Protein AF-N1U8D6-F1 (afdb_monomer_lite)

Structure (mmCIF, N/CA/C/O backbone):
data_AF-N1U8D6-F1
#
_entry.id   AF-N1U8D6-F1
#
loop_
_atom_site.group_PDB
_atom_site.id
_atom_site.type_symbol
_atom_site.label_atom_id
_atom_site.label_alt_id
_atom_site.label_comp_id
_atom_site.label_asym_id
_atom_site.label_entity_id
_atom_site.label_seq_id
_atom_site.pdbx_PDB_ins_code
_atom_site.Cartn_x
_atom_site.Cartn_y
_atom_site.Cartn_z
_atom_site.occupancy
_atom_site.B_iso_or_equiv
_atom_site.auth_seq_id
_atom_site.auth_comp_id
_atom_site.auth_asym_id
_atom_site.auth_atom_id
_atom_site.pdbx_PDB_model_num
ATOM 1 N N . PRO A 1 1 ? -0.294 2.506 -38.651 1.00 42.34 1 PRO A N 1
ATOM 2 C CA . PRO A 1 1 ? 0.314 1.872 -37.442 1.00 42.34 1 PRO A CA 1
ATOM 3 C C . PRO A 1 1 ? -0.212 2.408 -36.075 1.00 42.34 1 PRO A C 1
ATOM 5 O O . PRO A 1 1 ? 0.537 2.452 -35.108 1.00 42.34 1 PRO A O 1
ATOM 8 N N . LYS A 1 2 ? -1.509 2.757 -35.947 1.00 42.97 2 LYS A N 1
ATOM 9 C CA . LYS A 1 2 ? -2.108 3.306 -34.701 1.00 42.97 2 LYS A CA 1
ATOM 10 C C . LYS A 1 2 ? -2.824 2.271 -33.802 1.00 42.97 2 LYS A C 1
ATOM 12 O O . LYS A 1 2 ? -3.055 2.562 -32.638 1.00 42.97 2 LYS A O 1
ATOM 17 N N . LYS A 1 3 ? -3.159 1.071 -34.304 1.00 43.59 3 LYS A N 1
ATOM 18 C CA . LYS A 1 3 ? -4.016 0.089 -33.594 1.00 43.59 3 LYS A CA 1
ATOM 19 C C . LYS A 1 3 ? -3.346 -0.643 -32.419 1.00 43.59 3 LYS A C 1
ATOM 21 O O . LYS A 1 3 ? -4.034 -1.012 -31.477 1.00 43.59 3 LYS A O 1
ATOM 26 N N . THR A 1 4 ? -2.028 -0.835 -32.437 1.00 53.31 4 THR A N 1
ATOM 27 C CA . THR A 1 4 ? -1.301 -1.608 -31.410 1.00 53.31 4 THR A CA 1
ATOM 28 C C . THR A 1 4 ? -1.119 -0.871 -30.081 1.00 53.31 4 THR A C 1
ATOM 30 O O . THR A 1 4 ? -0.950 -1.522 -29.055 1.00 53.31 4 THR A O 1
ATOM 33 N N . LYS A 1 5 ? -1.195 0.469 -30.066 1.00 54.91 5 LYS A N 1
ATOM 34 C CA . LYS A 1 5 ? -1.022 1.268 -28.838 1.00 54.91 5 LYS A CA 1
ATOM 35 C C . LYS A 1 5 ? -2.193 1.121 -27.856 1.00 54.91 5 LYS A C 1
ATOM 37 O O . LYS A 1 5 ? -1.973 1.120 -26.652 1.00 54.91 5 LYS A O 1
ATOM 42 N N . ASN A 1 6 ? -3.411 0.928 -28.362 1.00 62.19 6 ASN A N 1
ATOM 43 C CA . ASN A 1 6 ? -4.615 0.882 -27.525 1.00 62.19 6 ASN A CA 1
ATOM 44 C C . ASN A 1 6 ? -4.748 -0.439 -26.755 1.00 62.19 6 ASN A C 1
ATOM 46 O O . ASN A 1 6 ? -5.302 -0.460 -25.663 1.00 62.19 6 ASN A O 1
ATOM 50 N N . VAL A 1 7 ? -4.224 -1.535 -27.309 1.00 68.88 7 VAL A N 1
ATOM 51 C CA . VAL A 1 7 ? -4.322 -2.862 -26.688 1.00 68.88 7 VAL A CA 1
ATOM 52 C C . VAL A 1 7 ? -3.440 -2.945 -25.440 1.00 68.88 7 VAL A C 1
ATOM 54 O O . VAL A 1 7 ? -3.915 -3.382 -24.401 1.00 68.88 7 VAL A O 1
ATOM 57 N N . GLY A 1 8 ? -2.192 -2.463 -25.504 1.00 68.81 8 GLY A N 1
ATOM 58 C CA . GLY A 1 8 ? -1.290 -2.450 -24.343 1.00 68.81 8 GLY A CA 1
ATOM 59 C C . GLY A 1 8 ? -1.825 -1.609 -23.181 1.00 68.81 8 GLY A C 1
ATOM 60 O O . GLY A 1 8 ? -1.806 -2.057 -22.040 1.00 68.81 8 GLY A O 1
ATOM 61 N N . LEU A 1 9 ? -2.403 -0.446 -23.492 1.00 71.19 9 LEU A N 1
ATOM 62 C CA . LEU A 1 9 ? -3.039 0.416 -22.498 1.00 71.19 9 LEU A CA 1
ATOM 63 C C . LEU A 1 9 ? -4.235 -0.268 -21.819 1.00 71.19 9 LEU A C 1
ATOM 65 O O . LEU A 1 9 ? -4.418 -0.139 -20.614 1.00 71.19 9 LEU A O 1
ATOM 69 N N . LEU A 1 10 ? -5.030 -1.021 -22.583 1.00 76.81 10 LEU A N 1
ATOM 70 C CA . LEU A 1 10 ? -6.182 -1.748 -22.056 1.00 76.81 10 LEU A CA 1
ATOM 71 C C . LEU A 1 10 ? -5.752 -2.896 -21.130 1.00 76.81 10 LEU A C 1
ATOM 73 O O . LEU A 1 10 ? -6.346 -3.074 -20.072 1.00 76.81 10 LEU A O 1
ATOM 77 N N . PHE A 1 11 ? -4.685 -3.624 -21.477 1.00 78.38 11 PHE A N 1
ATOM 78 C CA . PHE A 1 11 ? -4.108 -4.650 -20.600 1.00 78.38 11 PHE A CA 1
ATOM 79 C C . PHE A 1 11 ? -3.549 -4.071 -19.301 1.00 78.38 11 PHE A C 1
ATOM 81 O O . PHE A 1 11 ? -3.801 -4.634 -18.240 1.00 78.38 11 PHE A O 1
ATOM 88 N N . GLN A 1 12 ? -2.856 -2.936 -19.373 1.00 77.88 12 GLN A N 1
ATOM 89 C CA . GLN A 1 12 ? -2.376 -2.232 -18.187 1.00 77.88 12 GLN A CA 1
ATOM 90 C C . GLN A 1 12 ? -3.539 -1.759 -17.311 1.00 77.88 12 GLN A C 1
ATOM 92 O O . GLN A 1 12 ? -3.511 -1.905 -16.097 1.00 77.88 12 GLN A O 1
ATOM 97 N N . TRP A 1 13 ? -4.593 -1.213 -17.913 1.00 80.94 13 TRP A N 1
ATOM 98 C CA . TRP A 1 13 ? -5.752 -0.759 -17.152 1.00 80.94 13 TRP A CA 1
ATOM 99 C C . TRP A 1 13 ? -6.438 -1.922 -16.422 1.00 80.94 13 TRP A C 1
ATOM 101 O O . TRP A 1 13 ? -6.765 -1.810 -15.241 1.00 80.94 13 TRP A O 1
ATOM 111 N N . LEU A 1 14 ? -6.575 -3.071 -17.090 1.00 81.12 14 LEU A N 1
ATOM 112 C CA . LEU A 1 14 ? -7.104 -4.290 -16.477 1.00 81.12 14 LEU A CA 1
ATOM 113 C C . LEU A 1 14 ? -6.193 -4.838 -15.369 1.00 81.12 14 LEU A C 1
ATOM 115 O O . LEU A 1 14 ? -6.706 -5.253 -14.330 1.00 81.12 14 LEU A O 1
ATOM 119 N N . SER A 1 15 ? -4.867 -4.824 -15.547 1.00 83.00 15 SER A N 1
ATOM 120 C CA . SER A 1 15 ? -3.937 -5.274 -14.502 1.00 83.00 15 SER A CA 1
ATOM 121 C C . SER A 1 15 ? -3.964 -4.353 -13.288 1.00 83.00 15 SER A C 1
ATOM 123 O O . SER A 1 15 ? -3.984 -4.832 -12.156 1.00 83.00 15 SER A O 1
ATOM 125 N N . THR A 1 16 ? -4.049 -3.042 -13.512 1.00 80.56 16 THR A N 1
ATOM 126 C CA . THR A 1 16 ? -4.171 -2.065 -12.434 1.00 80.56 16 THR A CA 1
ATOM 127 C C . THR A 1 16 ? -5.474 -2.300 -11.670 1.00 80.56 16 THR A C 1
ATOM 129 O O . THR A 1 16 ? -5.439 -2.426 -10.451 1.00 80.56 16 THR A O 1
ATOM 132 N N . ILE A 1 17 ? -6.616 -2.486 -12.342 1.00 82.44 17 ILE A N 1
ATOM 133 C CA . ILE A 1 17 ? -7.881 -2.828 -11.660 1.00 82.44 17 ILE A CA 1
ATOM 134 C C . ILE A 1 17 ? -7.760 -4.118 -10.849 1.00 82.44 17 ILE A C 1
ATOM 136 O O . ILE A 1 17 ? -8.215 -4.164 -9.708 1.00 82.44 17 ILE A O 1
ATOM 140 N N . TYR A 1 18 ? -7.137 -5.155 -11.409 1.00 85.38 18 TYR A N 1
ATOM 141 C CA . TYR A 1 18 ? -6.911 -6.415 -10.702 1.00 85.38 18 TYR A CA 1
ATOM 142 C C . TYR A 1 18 ? -6.119 -6.209 -9.403 1.00 85.38 18 TYR A C 1
ATOM 144 O O . TYR A 1 18 ? -6.514 -6.715 -8.348 1.00 85.38 18 TYR A O 1
ATOM 152 N N . LEU A 1 19 ? -5.056 -5.404 -9.459 1.00 82.69 19 LEU A N 1
ATOM 153 C CA . LEU A 1 19 ? -4.275 -5.027 -8.286 1.00 82.69 19 LEU A CA 1
ATOM 154 C C . LEU A 1 19 ? -5.121 -4.252 -7.264 1.00 82.69 19 LEU A C 1
ATOM 156 O O . LEU A 1 19 ? -5.111 -4.598 -6.083 1.00 82.69 19 LEU A O 1
ATOM 160 N N . TRP A 1 20 ? -5.893 -3.255 -7.708 1.00 82.06 20 TRP A N 1
ATOM 161 C CA . TRP A 1 20 ? -6.775 -2.458 -6.846 1.00 82.06 20 TRP A CA 1
ATOM 162 C C . TRP A 1 20 ? -7.816 -3.315 -6.124 1.00 82.06 20 TRP A C 1
ATOM 164 O O . TRP A 1 20 ? -8.029 -3.139 -4.928 1.00 82.06 20 TRP A O 1
ATOM 174 N N . VAL A 1 21 ? -8.428 -4.280 -6.814 1.00 83.06 21 VAL A N 1
ATOM 175 C CA . VAL A 1 21 ? -9.398 -5.205 -6.206 1.00 83.06 21 VAL A CA 1
ATOM 176 C C . VAL A 1 21 ? -8.731 -6.087 -5.149 1.00 83.06 21 VAL A C 1
ATOM 178 O O . VAL A 1 21 ? -9.287 -6.292 -4.070 1.00 83.06 21 VAL A O 1
ATOM 181 N N . ALA A 1 22 ? -7.538 -6.617 -5.431 1.00 82.44 22 ALA A N 1
ATOM 182 C CA . ALA A 1 22 ? -6.790 -7.407 -4.456 1.00 82.44 22 ALA A CA 1
ATOM 183 C C . ALA A 1 22 ? -6.418 -6.580 -3.215 1.00 82.44 22 ALA A C 1
ATOM 185 O O . ALA A 1 22 ? -6.549 -7.063 -2.091 1.00 82.44 22 ALA A O 1
ATOM 186 N N . TRP A 1 23 ? -6.023 -5.326 -3.422 1.00 78.38 23 TRP A N 1
ATOM 187 C CA . TRP A 1 23 ? -5.613 -4.420 -2.357 1.00 78.38 23 TRP A CA 1
ATOM 188 C C . TRP A 1 23 ? -6.789 -3.972 -1.481 1.00 78.38 23 TRP A C 1
ATOM 190 O O . TRP A 1 23 ? -6.721 -4.069 -0.258 1.00 78.38 23 TRP A O 1
ATOM 200 N N . LEU A 1 24 ? -7.912 -3.593 -2.096 1.00 78.62 24 LEU A N 1
ATOM 201 C CA . LEU A 1 24 ? -9.115 -3.152 -1.384 1.00 78.62 24 LEU A CA 1
ATOM 202 C C . LEU A 1 24 ? -9.718 -4.266 -0.518 1.00 78.62 24 LEU A C 1
ATOM 204 O O . LEU A 1 24 ? -10.218 -3.994 0.569 1.00 78.62 24 LEU A O 1
ATOM 208 N N . ARG A 1 25 ? -9.619 -5.532 -0.948 1.00 76.19 25 ARG A N 1
ATOM 209 C CA . ARG A 1 25 ? -10.019 -6.681 -0.116 1.00 76.19 25 ARG A CA 1
ATOM 210 C C . ARG A 1 25 ? -9.178 -6.814 1.150 1.00 76.19 25 ARG A C 1
ATOM 212 O O . ARG A 1 25 ? -9.731 -7.116 2.204 1.00 76.19 25 ARG A O 1
ATOM 219 N N . GLN A 1 26 ? -7.867 -6.589 1.063 1.00 74.19 26 GLN A N 1
ATOM 220 C CA . GLN A 1 26 ? -7.004 -6.630 2.245 1.00 74.19 26 GLN A CA 1
ATOM 221 C C . GLN A 1 26 ? -7.253 -5.452 3.181 1.00 74.19 26 GLN A C 1
ATOM 223 O O . GLN A 1 26 ? -7.325 -5.644 4.392 1.00 74.19 26 GLN A O 1
ATOM 228 N N . ASP A 1 27 ? -7.421 -4.253 2.632 1.00 77.62 27 ASP A N 1
ATOM 229 C CA . ASP A 1 27 ? -7.681 -3.069 3.447 1.00 77.62 27 ASP A CA 1
ATOM 230 C C . ASP A 1 27 ? -9.039 -3.167 4.165 1.00 77.62 27 ASP A C 1
ATOM 232 O O . ASP A 1 27 ? -9.142 -2.931 5.369 1.00 77.62 27 ASP A O 1
ATOM 236 N N . ALA A 1 28 ? -10.063 -3.673 3.469 1.00 73.75 28 ALA A N 1
ATOM 237 C CA . ALA A 1 28 ? -11.353 -3.985 4.074 1.00 73.75 28 ALA A CA 1
ATOM 238 C C . ALA A 1 28 ? -11.233 -5.033 5.193 1.00 73.75 28 ALA A C 1
ATOM 240 O O . ALA A 1 28 ? -11.848 -4.867 6.244 1.00 73.75 28 ALA A O 1
ATOM 241 N N . ALA A 1 29 ? -10.422 -6.082 5.011 1.00 74.12 29 ALA A N 1
ATOM 242 C CA . ALA A 1 29 ? -10.197 -7.089 6.049 1.00 74.12 29 ALA A CA 1
ATOM 243 C C . ALA A 1 29 ? -9.547 -6.490 7.309 1.00 74.12 29 ALA A C 1
ATOM 245 O O . ALA A 1 29 ? -9.949 -6.834 8.420 1.00 74.12 29 ALA A O 1
ATOM 246 N N . ASN A 1 30 ? -8.609 -5.551 7.151 1.00 73.81 30 ASN A N 1
ATOM 247 C CA . ASN A 1 30 ? -7.991 -4.851 8.278 1.00 73.81 30 ASN A CA 1
ATOM 248 C C . ASN A 1 30 ? -9.011 -4.018 9.064 1.00 73.81 30 ASN A C 1
ATOM 250 O O . ASN A 1 30 ? -8.986 -4.031 10.290 1.00 73.81 30 ASN A O 1
ATOM 254 N N . ILE A 1 31 ? -9.935 -3.335 8.383 1.00 73.00 31 ILE A N 1
ATOM 255 C CA . ILE A 1 31 ? -10.978 -2.523 9.032 1.00 73.00 31 ILE A CA 1
ATOM 256 C C . ILE A 1 31 ? -12.034 -3.412 9.706 1.00 73.00 31 ILE A C 1
ATOM 258 O O . ILE A 1 31 ? -12.446 -3.142 10.833 1.00 73.00 31 ILE A O 1
ATOM 262 N N . VAL A 1 32 ? -12.455 -4.494 9.043 1.00 71.38 32 VAL A N 1
ATOM 263 C CA . VAL A 1 32 ? -13.506 -5.402 9.535 1.00 71.38 32 VAL A CA 1
ATOM 264 C C . VAL A 1 32 ? -13.092 -6.135 10.815 1.00 71.38 32 VAL A C 1
ATOM 266 O O . VAL A 1 32 ? -13.955 -6.444 11.631 1.00 71.38 32 VAL A O 1
ATOM 269 N N . ILE A 1 33 ? -11.793 -6.352 11.052 1.00 70.38 33 ILE A N 1
ATOM 270 C CA . ILE A 1 33 ? -11.289 -6.911 12.322 1.00 70.38 33 ILE A CA 1
ATOM 271 C C . ILE A 1 33 ? -11.677 -6.043 13.531 1.00 70.38 33 ILE A C 1
ATOM 273 O O . ILE A 1 33 ? -11.896 -6.578 14.618 1.00 70.38 33 ILE A O 1
ATOM 277 N N . TYR A 1 34 ? -11.796 -4.727 13.349 1.00 71.06 34 TYR A N 1
ATOM 278 C CA . TYR A 1 34 ? -12.192 -3.794 14.407 1.00 71.06 34 TYR A CA 1
ATOM 279 C C . TYR A 1 34 ? -13.715 -3.632 14.535 1.00 71.06 34 TYR A C 1
ATOM 281 O O . TYR A 1 34 ? -14.183 -2.947 15.444 1.00 71.06 34 TYR A O 1
ATOM 289 N N . LEU A 1 35 ? -14.499 -4.262 13.652 1.00 70.81 35 LEU A N 1
ATOM 290 C CA . LEU A 1 35 ? -15.957 -4.256 13.715 1.00 70.81 35 LEU A CA 1
ATOM 291 C C . LEU A 1 35 ? -16.454 -5.364 14.666 1.00 70.81 35 LEU A C 1
ATOM 293 O O . LEU A 1 35 ? -15.961 -6.496 14.613 1.00 70.81 35 LEU A O 1
ATOM 297 N N . PRO A 1 36 ? -17.452 -5.092 15.529 1.00 72.56 36 PRO A N 1
ATOM 298 C CA . PRO A 1 36 ? -18.060 -6.134 16.346 1.00 72.56 36 PRO A CA 1
ATOM 299 C C . PRO A 1 36 ? -18.659 -7.228 15.449 1.00 72.56 36 PRO A C 1
ATOM 301 O O . PRO A 1 36 ? -19.328 -6.945 14.460 1.00 72.56 36 PRO A O 1
ATOM 304 N N . ARG A 1 37 ? -18.432 -8.504 15.794 1.00 72.00 37 ARG A N 1
ATOM 305 C CA . ARG A 1 37 ? -18.837 -9.667 14.967 1.00 72.00 37 ARG A CA 1
ATOM 306 C C . ARG A 1 37 ? -20.353 -9.816 14.787 1.00 72.00 37 ARG A C 1
ATOM 308 O O . ARG A 1 37 ? -20.802 -10.581 13.942 1.00 72.00 37 ARG A O 1
ATOM 315 N N . GLN A 1 38 ? -21.123 -9.110 15.603 1.00 73.44 38 GLN A N 1
ATOM 316 C CA . GLN A 1 38 ? -22.574 -9.050 15.585 1.00 73.44 38 GLN A CA 1
ATOM 317 C C . GLN A 1 38 ? -22.957 -7.575 15.508 1.00 73.44 38 GLN A C 1
ATOM 319 O O . GLN A 1 38 ? -22.830 -6.843 16.485 1.00 73.44 38 GLN A O 1
ATOM 324 N N . LEU A 1 39 ? -23.354 -7.143 14.315 1.00 72.06 39 LEU A N 1
ATOM 325 C CA . LEU A 1 39 ? -23.813 -5.785 14.054 1.00 72.06 39 LEU A CA 1
ATOM 326 C C . LEU A 1 39 ? -25.328 -5.799 13.964 1.00 72.06 39 LEU A C 1
ATOM 328 O O . LEU A 1 39 ? -25.908 -6.605 13.229 1.00 72.06 39 LEU A O 1
ATOM 332 N N . SER A 1 40 ? -25.974 -4.879 14.671 1.00 83.56 40 SER A N 1
ATOM 333 C CA . SER A 1 40 ? -27.353 -4.545 14.346 1.00 83.56 40 SER A CA 1
ATOM 334 C C . SER A 1 40 ? -27.414 -3.948 12.934 1.00 83.56 40 SER A C 1
ATOM 336 O O . SER A 1 40 ? -26.459 -3.342 12.442 1.00 83.56 40 SER A O 1
ATOM 338 N N . ILE A 1 41 ? -28.558 -4.093 12.267 1.00 85.12 41 ILE A N 1
ATOM 339 C CA . ILE A 1 41 ? -28.774 -3.564 10.908 1.00 85.12 41 ILE A CA 1
ATOM 340 C C . ILE A 1 41 ? -28.460 -2.059 10.829 1.00 85.12 41 ILE A C 1
ATOM 342 O O . ILE A 1 41 ? -27.929 -1.589 9.825 1.00 85.12 41 ILE A O 1
ATOM 346 N N . LEU A 1 42 ? -28.734 -1.313 11.903 1.00 85.06 42 LEU A N 1
ATOM 347 C CA . LEU A 1 42 ? -28.434 0.115 12.000 1.00 85.06 42 LEU A CA 1
ATOM 348 C C . LEU A 1 42 ? -26.928 0.402 12.047 1.00 85.06 42 LEU A C 1
ATOM 350 O O . LEU A 1 42 ? -26.451 1.257 11.302 1.00 85.06 42 LEU A O 1
ATOM 354 N N . GLU A 1 43 ? -26.175 -0.322 12.878 1.00 81.69 43 GLU A N 1
ATOM 355 C CA . GLU A 1 43 ? -24.715 -0.174 12.977 1.00 81.69 43 GLU A CA 1
ATOM 356 C C . GLU A 1 43 ? -24.021 -0.576 11.674 1.00 81.69 43 GLU A C 1
ATOM 358 O O . GLU A 1 43 ? -23.078 0.090 11.250 1.00 81.69 43 GLU A O 1
ATOM 363 N N . PHE A 1 44 ? -24.521 -1.613 10.995 1.00 82.94 44 PHE A N 1
ATOM 364 C CA . PHE A 1 44 ? -24.012 -2.030 9.689 1.00 82.94 44 PHE A CA 1
ATOM 365 C C . PHE A 1 44 ? -24.196 -0.938 8.625 1.00 82.94 44 PHE A C 1
ATOM 367 O O . PHE A 1 44 ? -23.242 -0.586 7.932 1.00 82.94 44 PHE A O 1
ATOM 374 N N . ILE A 1 45 ? -25.400 -0.362 8.520 1.00 86.94 45 ILE A N 1
ATOM 375 C CA . ILE A 1 45 ? -25.691 0.709 7.552 1.00 86.94 45 ILE A CA 1
ATOM 376 C C . ILE A 1 45 ? -24.849 1.955 7.846 1.00 86.94 45 ILE A C 1
ATOM 378 O O . ILE A 1 45 ? -24.321 2.561 6.914 1.00 86.94 45 ILE A O 1
ATOM 382 N N . LEU A 1 46 ? -24.681 2.323 9.119 1.00 85.31 46 LEU A N 1
ATOM 383 C CA . LEU A 1 46 ? -23.825 3.447 9.511 1.00 85.31 46 LEU A CA 1
ATOM 384 C C . LEU A 1 46 ? -22.350 3.192 9.183 1.00 85.31 46 LEU A C 1
ATOM 386 O O . LEU A 1 46 ? -21.708 4.063 8.600 1.00 85.31 46 LEU A O 1
ATOM 390 N N . ALA A 1 47 ? -21.822 2.006 9.495 1.00 80.50 47 ALA A N 1
ATOM 391 C CA . ALA A 1 47 ? -20.433 1.648 9.205 1.00 80.50 47 ALA A CA 1
ATOM 392 C C . ALA A 1 47 ? -20.141 1.663 7.695 1.00 80.50 47 ALA A C 1
ATOM 394 O O . ALA A 1 47 ? -19.180 2.295 7.253 1.00 80.50 47 ALA A O 1
ATOM 395 N N . VAL A 1 48 ? -21.005 1.034 6.890 1.00 84.44 48 VAL A N 1
ATOM 396 C CA . VAL A 1 48 ? -20.893 1.055 5.423 1.00 84.44 48 VAL A CA 1
ATOM 397 C C . VAL A 1 48 ? -21.056 2.478 4.887 1.00 84.44 48 VAL A C 1
ATOM 399 O O . VAL A 1 48 ? -20.294 2.892 4.018 1.00 84.44 48 VAL A O 1
ATOM 402 N N . GLY A 1 49 ? -21.999 3.253 5.427 1.00 88.19 49 GLY A N 1
ATOM 403 C CA . GLY A 1 49 ? -22.217 4.647 5.046 1.00 88.19 49 GLY A CA 1
ATOM 404 C C . GLY A 1 49 ? -20.980 5.517 5.270 1.00 88.19 49 GLY A C 1
ATOM 405 O O . GLY A 1 49 ? -20.584 6.251 4.368 1.00 88.19 49 GLY A O 1
ATOM 406 N N . ILE A 1 50 ? -20.321 5.386 6.425 1.00 85.19 50 ILE A N 1
ATOM 407 C CA . ILE A 1 50 ? -19.072 6.102 6.726 1.00 85.19 50 ILE A CA 1
ATOM 408 C C . ILE A 1 50 ? -17.967 5.702 5.742 1.00 85.19 50 ILE A C 1
ATOM 410 O O . ILE A 1 50 ? -17.295 6.583 5.208 1.00 85.19 50 ILE A O 1
ATOM 414 N N . LEU A 1 51 ? -17.802 4.406 5.449 1.00 81.81 51 LEU A N 1
ATOM 415 C CA . LEU A 1 51 ? -16.804 3.933 4.482 1.00 81.81 51 LEU A CA 1
ATOM 416 C C . LEU A 1 51 ? -17.058 4.481 3.073 1.00 81.81 51 LEU A C 1
ATOM 418 O O . LEU A 1 51 ? -16.128 4.948 2.418 1.00 81.81 51 LEU A O 1
ATOM 422 N N . VAL A 1 52 ? -18.311 4.473 2.617 1.00 85.06 52 VAL A N 1
ATOM 423 C CA . VAL A 1 52 ? -18.696 4.996 1.298 1.00 85.06 52 VAL A CA 1
ATOM 424 C C . VAL A 1 52 ? -18.503 6.510 1.223 1.00 85.06 52 VAL A C 1
ATOM 426 O O . VAL A 1 52 ? -18.010 7.003 0.213 1.00 85.06 52 VAL A O 1
ATOM 429 N N . VAL A 1 53 ? -18.837 7.255 2.281 1.00 86.12 53 VAL A N 1
ATOM 430 C CA . VAL A 1 53 ? -18.610 8.708 2.341 1.00 86.12 53 VAL A CA 1
ATOM 431 C C . VAL A 1 53 ? -17.117 9.025 2.365 1.00 86.12 53 VAL A C 1
ATOM 433 O O . VAL A 1 53 ? -16.679 9.891 1.613 1.00 86.12 53 VAL A O 1
ATOM 436 N N . ALA A 1 54 ? -16.319 8.309 3.160 1.00 79.12 54 ALA A N 1
ATOM 437 C CA . ALA A 1 54 ? -14.869 8.482 3.198 1.00 79.12 54 ALA A CA 1
ATOM 438 C C . ALA A 1 54 ? -14.234 8.190 1.829 1.00 79.12 54 ALA A C 1
ATOM 440 O O . ALA A 1 54 ? -13.465 9.006 1.320 1.00 79.12 54 ALA A O 1
ATOM 441 N N . LEU A 1 55 ? -14.622 7.083 1.186 1.00 77.94 55 LEU A N 1
ATOM 442 C CA . LEU A 1 55 ? -14.186 6.751 -0.170 1.00 77.94 55 LEU A CA 1
ATOM 443 C C . LEU A 1 55 ? -14.645 7.816 -1.177 1.00 77.94 55 LEU A C 1
ATOM 445 O O . LEU A 1 55 ? -13.871 8.233 -2.032 1.00 77.94 55 LEU A O 1
ATOM 449 N N . GLY A 1 56 ? -15.878 8.303 -1.039 1.00 80.19 56 GLY A N 1
ATOM 450 C CA . GLY A 1 56 ? -16.439 9.379 -1.849 1.00 80.19 56 GLY A CA 1
ATOM 451 C C . GLY A 1 56 ? -15.661 10.685 -1.712 1.00 80.19 56 GLY A C 1
ATOM 452 O O . GLY A 1 56 ? -15.384 11.319 -2.721 1.00 80.19 56 GLY A O 1
ATOM 453 N N . ILE A 1 57 ? -15.236 11.059 -0.502 1.00 78.81 57 ILE A N 1
ATOM 454 C CA . ILE A 1 57 ? -14.391 12.236 -0.258 1.00 78.81 57 ILE A CA 1
ATOM 455 C C . ILE A 1 57 ? -13.014 12.049 -0.898 1.00 78.81 57 ILE A C 1
ATOM 457 O O . ILE A 1 57 ? -12.530 12.969 -1.554 1.00 78.81 57 ILE A O 1
ATOM 461 N N . ILE A 1 58 ? -12.398 10.870 -0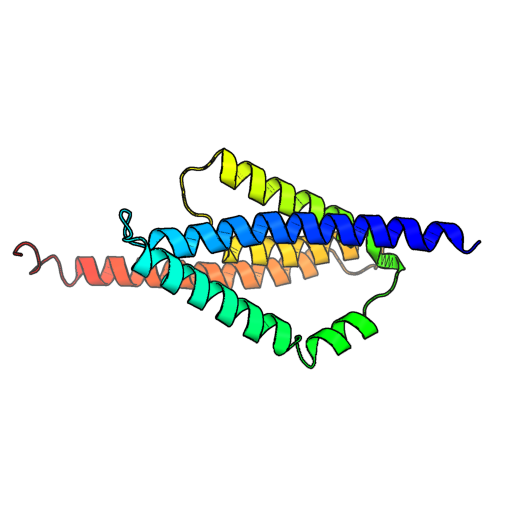.759 1.00 74.69 58 ILE A N 1
ATOM 462 C CA . ILE A 1 58 ? -11.089 10.552 -1.359 1.00 74.69 58 ILE A CA 1
ATOM 463 C C . ILE A 1 58 ? -11.161 10.615 -2.892 1.00 74.69 58 ILE A C 1
ATOM 465 O O . ILE A 1 58 ? -10.299 11.213 -3.535 1.00 74.69 58 ILE A O 1
ATOM 469 N N . LEU A 1 59 ? -12.212 10.045 -3.488 1.00 71.44 59 LEU A N 1
ATOM 470 C CA . LEU A 1 59 ? -12.437 10.102 -4.931 1.00 71.44 59 LEU A CA 1
ATOM 471 C C . LEU A 1 59 ? -12.785 11.520 -5.391 1.00 71.44 59 LEU A C 1
ATOM 473 O O . LEU A 1 59 ? -12.284 11.962 -6.415 1.00 71.44 59 LEU A O 1
ATOM 477 N N . TYR A 1 60 ? -13.597 12.260 -4.635 1.00 74.06 60 TYR A N 1
ATOM 478 C CA . TYR A 1 60 ? -13.993 13.630 -4.970 1.00 74.06 60 TYR A CA 1
ATOM 479 C C . TYR A 1 60 ? -12.819 14.610 -4.889 1.00 74.06 60 TYR A C 1
ATOM 481 O O . TYR A 1 60 ? -12.678 15.479 -5.747 1.00 74.06 60 TYR A O 1
ATOM 489 N N . THR A 1 61 ? -11.934 14.434 -3.905 1.00 71.06 61 THR A N 1
ATOM 490 C CA . THR A 1 61 ? -10.692 15.217 -3.788 1.00 71.06 61 THR A CA 1
ATOM 491 C C . THR A 1 61 ? -9.652 14.861 -4.857 1.00 71.06 61 THR A C 1
ATOM 493 O O . THR A 1 61 ? -8.650 15.567 -4.959 1.00 71.06 61 THR A O 1
ATOM 496 N N . ASN A 1 62 ? -9.914 13.839 -5.693 1.00 58.06 62 ASN A N 1
ATOM 497 C CA . ASN A 1 62 ? -9.269 13.561 -6.985 1.00 58.06 62 ASN A CA 1
ATOM 498 C C . ASN A 1 62 ? -7.759 13.844 -7.024 1.00 58.06 62 ASN A C 1
ATOM 500 O O . ASN A 1 62 ? -7.261 14.499 -7.933 1.00 58.06 62 ASN A O 1
ATOM 504 N N . GLY A 1 63 ? -7.014 13.345 -6.035 1.00 53.75 63 GLY A N 1
ATOM 505 C CA . GLY A 1 63 ? -5.555 13.219 -6.086 1.00 53.75 63 GLY A CA 1
ATOM 506 C C . GLY A 1 63 ? -4.729 14.496 -6.300 1.00 53.75 63 GLY A C 1
ATOM 507 O O . GLY A 1 63 ? -3.515 14.363 -6.374 1.00 53.75 63 GLY A O 1
ATOM 508 N N . GLY A 1 64 ? -5.307 15.698 -6.400 1.00 58.81 64 GLY A N 1
ATOM 509 C CA . GLY A 1 64 ? -4.583 16.954 -6.647 1.00 58.81 64 GLY A CA 1
ATOM 510 C C . GLY A 1 64 ? -3.389 16.801 -7.606 1.00 58.81 64 GLY A C 1
ATOM 511 O O . GLY A 1 64 ? -3.483 16.183 -8.665 1.00 58.81 64 GLY A O 1
ATOM 512 N N . THR A 1 65 ? -2.222 17.281 -7.182 1.00 49.59 65 THR A N 1
ATOM 513 C CA . THR A 1 65 ? -0.925 17.208 -7.884 1.00 49.59 65 THR A CA 1
ATOM 514 C C . THR A 1 65 ? -0.523 15.795 -8.367 1.00 49.59 65 THR A C 1
ATOM 516 O O . THR A 1 65 ? 0.290 15.665 -9.279 1.00 49.59 65 THR A O 1
ATOM 519 N N . ILE A 1 66 ? -1.096 14.714 -7.816 1.00 48.50 66 ILE A N 1
ATOM 520 C CA . ILE A 1 66 ? -0.810 13.326 -8.227 1.00 48.50 66 ILE A CA 1
ATOM 521 C C . ILE A 1 66 ? -1.356 13.022 -9.631 1.00 48.50 66 ILE A C 1
ATOM 523 O O . ILE A 1 66 ? -0.699 12.292 -10.372 1.00 48.50 66 ILE A O 1
ATOM 527 N N . GLN A 1 67 ? -2.494 13.596 -10.045 1.00 48.47 67 GLN A N 1
ATOM 528 C CA . GLN A 1 67 ? -2.970 13.437 -11.428 1.00 48.47 67 GLN A CA 1
ATOM 529 C C . GLN A 1 67 ? -1.995 14.074 -12.423 1.00 48.47 67 GLN A C 1
ATOM 531 O O . GLN A 1 67 ? -1.642 13.425 -13.403 1.00 48.47 67 GLN A O 1
ATOM 536 N N . GLU A 1 68 ? -1.479 15.271 -12.127 1.00 49.00 68 GLU A N 1
ATOM 537 C CA . GLU A 1 68 ? -0.492 15.973 -12.962 1.00 49.00 68 GLU A CA 1
ATOM 538 C C . GLU A 1 68 ? 0.790 15.141 -13.142 1.00 49.00 68 GLU A C 1
ATOM 540 O O . GLU A 1 68 ? 1.207 14.886 -14.274 1.00 49.00 68 GLU A O 1
ATOM 545 N N . ILE A 1 69 ? 1.319 14.581 -12.046 1.00 47.44 69 ILE A N 1
ATOM 546 C CA . ILE A 1 69 ? 2.497 13.694 -12.048 1.00 47.44 69 ILE A CA 1
ATOM 547 C C . ILE A 1 69 ? 2.249 12.400 -12.850 1.00 47.44 69 ILE A C 1
ATOM 549 O O . ILE A 1 69 ? 3.169 11.880 -13.488 1.00 47.44 69 ILE A O 1
ATOM 553 N N . VAL A 1 70 ? 1.021 11.865 -12.846 1.00 47.62 70 VAL A N 1
ATOM 554 C CA . VAL A 1 70 ? 0.658 10.652 -13.602 1.00 47.62 70 VAL A CA 1
ATOM 555 C C . VAL A 1 70 ? 0.495 10.942 -15.098 1.00 47.62 70 VAL A C 1
ATOM 557 O O . VAL A 1 70 ? 0.947 10.135 -15.915 1.00 47.62 70 VAL A O 1
ATOM 560 N N . THR A 1 71 ? -0.073 12.089 -15.486 1.00 48.94 71 THR A N 1
ATOM 561 C CA . THR A 1 71 ? -0.162 12.481 -16.907 1.00 48.94 71 THR A CA 1
ATOM 562 C C . THR A 1 71 ? 1.207 12.778 -17.515 1.00 48.94 71 THR A C 1
ATOM 564 O O . THR A 1 71 ? 1.460 12.355 -18.643 1.00 48.94 71 THR A O 1
ATOM 567 N N . GLU A 1 72 ? 2.118 13.410 -16.769 1.00 41.62 72 GLU A N 1
ATOM 568 C CA . GLU A 1 72 ? 3.440 13.823 -17.267 1.00 41.62 72 GLU A CA 1
ATOM 569 C C . GLU A 1 72 ? 4.443 12.653 -17.397 1.00 41.62 72 GLU A C 1
ATOM 571 O O . GLU A 1 72 ? 5.383 12.714 -18.188 1.00 41.62 72 GLU A O 1
ATOM 576 N N . LYS A 1 73 ? 4.213 11.536 -16.686 1.00 45.19 73 LYS A N 1
ATOM 577 C CA . LYS A 1 73 ? 5.047 10.311 -16.726 1.00 45.19 73 LYS A CA 1
ATOM 578 C C . LYS A 1 73 ? 4.379 9.087 -17.360 1.00 45.19 73 LYS A C 1
ATOM 580 O O . LYS A 1 73 ? 4.903 7.977 -17.243 1.00 45.19 73 LYS A O 1
ATOM 585 N N . SER A 1 74 ? 3.259 9.253 -18.059 1.00 48.47 74 SER A N 1
ATOM 586 C CA . SER A 1 74 ? 2.613 8.167 -18.813 1.00 48.47 74 SER A CA 1
ATOM 5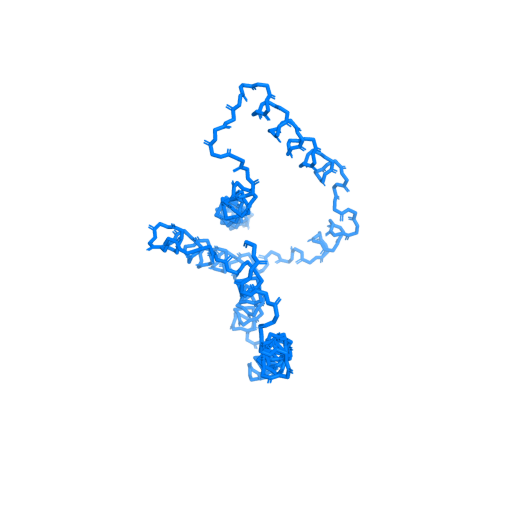87 C C . SER A 1 74 ? 3.298 7.922 -20.164 1.00 48.47 74 SER A C 1
ATOM 589 O O . SER A 1 74 ? 2.676 7.912 -21.225 1.00 48.47 74 SER A O 1
ATOM 591 N N . ASP A 1 75 ? 4.615 7.719 -20.146 1.00 51.84 75 ASP A N 1
ATOM 592 C CA . ASP A 1 75 ? 5.319 7.325 -21.355 1.00 51.84 75 ASP A CA 1
ATOM 593 C C . ASP A 1 75 ? 4.884 5.894 -21.711 1.00 51.84 75 ASP A C 1
ATOM 595 O O . ASP A 1 75 ? 5.160 4.922 -20.999 1.00 51.84 75 ASP A O 1
ATOM 599 N N . ILE A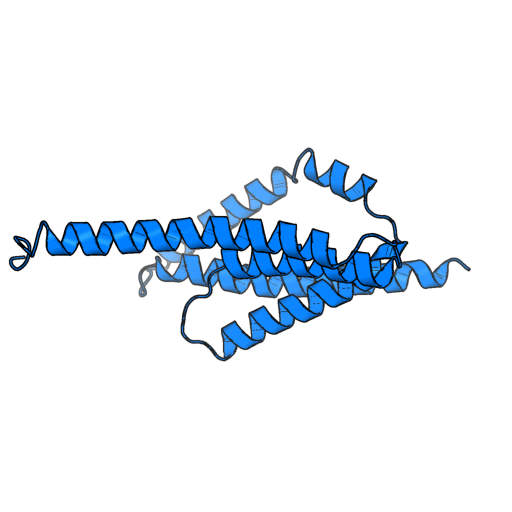 1 76 ? 4.125 5.782 -22.804 1.00 49.72 76 ILE A N 1
ATOM 600 C CA . ILE A 1 76 ? 3.460 4.566 -23.307 1.00 49.72 76 ILE A CA 1
ATOM 601 C C . ILE A 1 76 ? 4.459 3.399 -23.463 1.00 49.72 76 ILE A C 1
ATOM 603 O O . ILE A 1 76 ? 4.061 2.232 -23.503 1.00 49.72 76 ILE A O 1
ATOM 607 N N . GLN A 1 77 ? 5.763 3.696 -23.507 1.00 53.97 77 GLN A N 1
ATOM 608 C CA . GLN A 1 77 ? 6.842 2.712 -23.533 1.00 53.97 77 GLN A CA 1
ATOM 609 C C . GLN A 1 77 ? 6.859 1.757 -22.324 1.00 53.97 77 GLN A C 1
ATOM 611 O O . GLN A 1 77 ? 7.247 0.601 -22.487 1.00 53.97 77 GLN A O 1
ATOM 616 N N . TRP A 1 78 ? 6.361 2.167 -21.151 1.00 61.81 78 TRP A N 1
ATOM 617 C CA . TRP A 1 78 ? 6.477 1.384 -19.905 1.00 61.81 78 TRP A CA 1
ATOM 618 C C . TRP A 1 78 ? 5.240 0.559 -19.539 1.00 61.81 78 TRP A C 1
ATOM 620 O O . TRP A 1 78 ? 5.233 -0.137 -18.523 1.00 61.81 78 TRP A O 1
ATOM 630 N N . SER A 1 79 ? 4.203 0.585 -20.379 1.00 65.19 79 SER A N 1
ATOM 631 C CA . SER A 1 79 ? 2.921 -0.090 -20.133 1.00 65.19 79 SER A CA 1
ATOM 632 C C . SER A 1 79 ? 3.076 -1.600 -19.871 1.00 65.19 79 SER A C 1
ATOM 634 O O . SER A 1 79 ? 2.427 -2.160 -18.987 1.00 65.19 79 SER A O 1
ATOM 636 N N . LYS A 1 80 ? 4.017 -2.261 -20.562 1.00 69.75 80 LYS A N 1
ATOM 637 C CA . LYS A 1 80 ? 4.296 -3.699 -20.387 1.00 69.75 80 LYS A CA 1
ATOM 638 C C . LYS A 1 80 ? 4.935 -4.026 -19.034 1.00 69.75 80 LYS A C 1
ATOM 640 O O . LYS A 1 80 ? 4.523 -4.987 -18.393 1.00 69.75 80 LYS A O 1
ATOM 645 N N . ALA A 1 81 ? 5.911 -3.226 -18.602 1.00 68.88 81 ALA A N 1
ATOM 646 C CA . ALA A 1 81 ? 6.556 -3.369 -17.298 1.00 68.88 81 ALA A CA 1
ATOM 647 C C . ALA A 1 81 ? 5.535 -3.204 -16.164 1.00 68.88 81 ALA A C 1
ATOM 649 O O . ALA A 1 81 ? 5.462 -4.047 -15.274 1.00 68.88 81 ALA A O 1
ATOM 650 N N . ALA A 1 82 ? 4.700 -2.163 -16.252 1.00 72.31 82 ALA A N 1
ATOM 651 C CA . ALA A 1 82 ? 3.633 -1.904 -15.289 1.00 72.31 82 ALA A CA 1
ATOM 652 C C . ALA A 1 82 ? 2.631 -3.068 -15.214 1.00 72.31 82 ALA A C 1
ATOM 654 O O . ALA A 1 82 ? 2.292 -3.514 -14.124 1.00 72.31 82 ALA A O 1
ATOM 655 N N . THR A 1 83 ? 2.246 -3.633 -16.363 1.00 78.06 83 THR A N 1
ATOM 656 C CA . THR A 1 83 ? 1.311 -4.770 -16.413 1.00 78.06 83 THR A CA 1
ATOM 657 C C . THR A 1 83 ? 1.862 -6.008 -15.693 1.00 78.06 83 THR A C 1
ATOM 659 O O . THR A 1 83 ? 1.134 -6.676 -14.964 1.00 78.06 83 THR A O 1
ATOM 662 N N . ILE A 1 84 ? 3.153 -6.325 -15.867 1.00 78.56 84 ILE A N 1
ATOM 663 C CA . ILE A 1 84 ? 3.785 -7.485 -15.211 1.00 78.56 84 ILE A CA 1
ATOM 664 C C . ILE A 1 84 ? 3.863 -7.281 -13.698 1.00 78.56 84 ILE A C 1
ATOM 666 O O . ILE A 1 84 ? 3.548 -8.202 -12.947 1.00 78.56 84 ILE A O 1
ATOM 670 N N . VAL A 1 85 ? 4.255 -6.082 -13.261 1.00 77.31 85 VAL A N 1
ATOM 671 C CA . VAL A 1 85 ? 4.279 -5.707 -11.841 1.00 77.31 85 VAL A CA 1
ATOM 672 C C . VAL A 1 85 ? 2.887 -5.920 -11.241 1.00 77.31 85 VAL A C 1
ATOM 674 O O . VAL A 1 85 ? 2.735 -6.738 -10.336 1.00 77.31 85 VAL A O 1
ATOM 677 N N . ASP A 1 86 ? 1.863 -5.275 -11.797 1.00 81.38 86 ASP A N 1
ATOM 678 C CA . ASP A 1 86 ? 0.485 -5.349 -11.302 1.00 81.38 86 ASP A CA 1
ATOM 679 C C . ASP A 1 86 ? -0.036 -6.794 -11.206 1.00 81.38 86 ASP A C 1
ATOM 681 O O . ASP A 1 86 ? -0.651 -7.172 -10.206 1.00 81.38 86 ASP A O 1
ATOM 685 N N . LEU A 1 87 ? 0.241 -7.629 -12.216 1.00 83.25 87 LEU A N 1
ATOM 686 C CA . LEU A 1 87 ? -0.185 -9.031 -12.235 1.00 83.25 87 LEU A CA 1
ATOM 687 C C . LEU A 1 87 ? 0.526 -9.879 -11.177 1.00 83.25 87 LEU A C 1
ATOM 689 O O . LEU A 1 87 ? -0.132 -10.666 -10.491 1.00 83.25 87 LEU A O 1
ATOM 693 N N . VAL A 1 88 ? 1.845 -9.732 -11.023 1.00 80.81 88 VAL A N 1
ATOM 694 C CA . VAL A 1 88 ? 2.614 -10.469 -10.008 1.00 80.81 88 VAL A CA 1
ATOM 695 C C . VAL A 1 88 ? 2.147 -10.070 -8.609 1.00 80.81 88 VAL A C 1
ATOM 697 O O . VAL A 1 88 ? 1.838 -10.946 -7.802 1.00 80.81 88 VAL A O 1
ATOM 700 N N . TYR A 1 89 ? 2.001 -8.770 -8.334 1.00 77.06 89 TYR A N 1
ATOM 701 C CA . TYR A 1 89 ? 1.554 -8.293 -7.021 1.00 77.06 89 TYR A CA 1
ATOM 702 C C . TYR A 1 89 ? 0.111 -8.669 -6.711 1.00 77.06 89 TYR A C 1
ATOM 704 O O . TYR A 1 89 ? -0.152 -9.183 -5.625 1.00 77.06 89 TYR A O 1
ATOM 712 N N . GLY A 1 90 ? -0.817 -8.476 -7.651 1.00 80.31 90 GLY A N 1
ATOM 713 C CA . GLY A 1 90 ? -2.210 -8.871 -7.454 1.00 80.31 90 GLY A CA 1
ATOM 714 C C . GLY A 1 90 ? -2.343 -10.374 -7.194 1.00 80.31 90 GLY A C 1
ATOM 715 O O . GLY A 1 90 ? -3.105 -10.784 -6.324 1.00 80.31 90 GLY A O 1
ATOM 716 N N . THR A 1 91 ? -1.533 -11.198 -7.865 1.00 83.00 91 THR A N 1
ATOM 717 C CA . THR A 1 91 ? -1.522 -12.653 -7.646 1.00 83.00 91 THR A CA 1
ATOM 718 C C . THR A 1 91 ? -0.962 -13.018 -6.275 1.00 83.00 91 THR A C 1
ATOM 720 O O . THR A 1 91 ? -1.575 -13.820 -5.577 1.00 83.00 91 THR A O 1
ATOM 723 N N . ILE A 1 92 ? 0.142 -12.399 -5.843 1.00 79.44 92 ILE A N 1
ATOM 724 C CA . ILE A 1 92 ? 0.686 -12.595 -4.489 1.00 79.44 92 ILE A CA 1
ATOM 725 C C . ILE A 1 92 ? -0.365 -12.218 -3.436 1.00 79.44 92 ILE A C 1
ATOM 727 O O . ILE A 1 92 ? -0.643 -13.006 -2.537 1.00 79.44 92 ILE A O 1
ATOM 731 N N . LEU A 1 93 ? -1.000 -11.052 -3.571 1.00 79.50 93 LEU A N 1
ATOM 732 C CA . LEU A 1 93 ? -2.026 -10.578 -2.640 1.00 79.50 93 LEU A CA 1
ATOM 733 C C . LEU A 1 93 ? -3.199 -11.559 -2.510 1.00 79.50 93 LEU A C 1
ATOM 735 O O . LEU A 1 93 ? -3.645 -11.834 -1.397 1.00 79.50 93 LEU A O 1
ATOM 739 N N . ILE A 1 94 ? -3.682 -12.097 -3.633 1.00 78.94 94 ILE A N 1
ATOM 740 C CA . ILE A 1 94 ? -4.806 -13.043 -3.652 1.00 78.94 94 ILE A CA 1
ATOM 741 C C . ILE A 1 94 ? -4.406 -14.399 -3.080 1.00 78.94 94 ILE A C 1
ATOM 743 O O . ILE A 1 94 ? -5.129 -14.931 -2.245 1.00 78.94 94 ILE A O 1
ATOM 747 N N . VAL A 1 95 ? -3.254 -14.941 -3.483 1.00 79.19 95 VAL A N 1
ATOM 748 C CA . VAL A 1 95 ? -2.766 -16.233 -2.974 1.00 79.19 95 VAL A CA 1
ATOM 749 C C . VAL A 1 95 ? -2.624 -16.182 -1.460 1.00 79.19 95 VAL A C 1
ATOM 751 O O . VAL A 1 95 ? -3.089 -17.078 -0.765 1.00 79.19 95 VAL A O 1
ATOM 754 N N . PHE A 1 96 ? -2.035 -15.114 -0.929 1.00 72.25 96 PHE A N 1
ATOM 755 C CA . PHE A 1 96 ? -1.918 -14.975 0.513 1.00 72.25 96 PHE A CA 1
ATOM 756 C C . PHE A 1 96 ? -3.257 -14.709 1.205 1.00 72.25 96 PHE A C 1
ATOM 758 O O . PHE A 1 96 ? -3.418 -15.148 2.335 1.00 72.25 96 PHE A O 1
ATOM 765 N N . HIS A 1 97 ? -4.209 -14.022 0.572 1.00 72.62 97 HIS A N 1
ATOM 766 C CA . HIS A 1 97 ? -5.545 -13.843 1.147 1.00 72.62 97 HIS A CA 1
ATOM 767 C C . HIS A 1 97 ? -6.305 -15.173 1.267 1.00 72.62 97 HIS A C 1
ATOM 769 O O . HIS A 1 97 ? -6.932 -15.425 2.289 1.00 72.62 97 HIS A O 1
ATOM 775 N N . GLU A 1 98 ? -6.226 -16.025 0.244 1.00 71.31 98 GLU A N 1
ATOM 776 C CA . GLU A 1 98 ? -6.912 -17.324 0.209 1.00 71.31 98 GLU A CA 1
ATOM 777 C C . GLU A 1 98 ? -6.217 -18.381 1.082 1.00 71.31 98 GLU A C 1
ATOM 779 O O . GLU A 1 98 ? -6.878 -19.232 1.674 1.00 71.31 98 GLU A O 1
ATOM 784 N N . TRP A 1 99 ? -4.880 -18.363 1.162 1.00 67.88 99 TRP A N 1
ATOM 785 C CA . TRP A 1 99 ? -4.115 -19.408 1.859 1.00 67.88 99 TRP A CA 1
ATOM 786 C C . TRP A 1 99 ? -3.671 -19.039 3.280 1.00 67.88 99 TRP A C 1
ATOM 788 O O . TRP A 1 99 ? -3.393 -19.943 4.067 1.00 67.88 99 TRP A O 1
ATOM 798 N N . SER A 1 100 ? -3.593 -17.754 3.644 1.00 62.19 100 SER A N 1
ATOM 799 C CA . SER A 1 100 ? -3.151 -17.324 4.978 1.00 62.19 100 SER A CA 1
ATOM 800 C C . SER A 1 100 ? -4.316 -16.796 5.809 1.00 62.19 100 SER A C 1
ATOM 802 O O . SER A 1 100 ? -4.961 -15.821 5.443 1.00 62.19 100 SER A O 1
ATOM 804 N N . GLN A 1 101 ? -4.529 -17.377 6.994 1.00 60.12 101 GLN A N 1
ATOM 805 C CA . GLN A 1 101 ? -5.482 -16.848 7.984 1.00 60.12 101 GLN A CA 1
ATOM 806 C C . GLN A 1 101 ? -4.946 -15.632 8.761 1.00 60.12 101 GLN A C 1
ATOM 808 O O . GLN A 1 101 ? -5.655 -15.062 9.587 1.00 60.12 101 GLN A O 1
ATOM 813 N N . MET A 1 102 ? -3.689 -15.242 8.527 1.00 60.16 102 MET A N 1
ATOM 814 C CA . MET A 1 102 ? -3.039 -14.128 9.217 1.00 60.16 102 MET A CA 1
ATOM 815 C C . MET A 1 102 ? -3.167 -12.829 8.407 1.00 60.16 102 MET A C 1
ATOM 817 O O . MET A 1 102 ? -2.875 -12.850 7.205 1.00 60.16 102 MET A O 1
ATOM 821 N N . PRO A 1 103 ? -3.537 -11.697 9.042 1.00 59.69 103 PRO A N 1
ATOM 822 C CA . PRO A 1 103 ? -3.619 -10.403 8.374 1.00 59.69 103 PRO A CA 1
ATOM 823 C C . PRO A 1 103 ? -2.245 -9.993 7.833 1.00 59.69 103 PRO A C 1
ATOM 825 O O . PRO A 1 103 ? -1.219 -10.109 8.507 1.00 59.69 103 PRO A O 1
ATOM 828 N N . MET A 1 104 ? -2.223 -9.535 6.585 1.00 68.56 104 MET A N 1
ATOM 829 C CA . MET A 1 104 ? -0.992 -9.190 5.883 1.00 68.56 104 MET A CA 1
ATOM 830 C C . MET A 1 104 ? -0.527 -7.772 6.230 1.00 68.56 104 MET A C 1
ATOM 832 O O . MET A 1 104 ? -1.328 -6.843 6.313 1.00 68.56 104 MET A O 1
ATOM 836 N N . SER A 1 105 ? 0.790 -7.576 6.353 1.00 70.81 105 SER A N 1
ATOM 837 C CA . SER A 1 105 ? 1.366 -6.233 6.452 1.00 70.81 105 SER A CA 1
ATOM 838 C C . SER A 1 105 ? 1.374 -5.552 5.083 1.00 70.81 105 SER A C 1
ATOM 840 O O . SER A 1 105 ? 2.242 -5.798 4.239 1.00 70.81 105 SER A O 1
ATOM 842 N N . THR A 1 106 ? 0.412 -4.659 4.880 1.00 68.81 106 THR A N 1
ATOM 843 C CA . THR A 1 106 ? 0.269 -3.859 3.657 1.00 68.81 106 THR A CA 1
ATOM 844 C C . THR A 1 106 ? 1.492 -2.970 3.392 1.00 68.81 106 THR A C 1
ATOM 846 O O . THR A 1 106 ? 1.808 -2.704 2.235 1.00 68.81 106 THR A O 1
ATOM 849 N N . THR A 1 107 ? 2.261 -2.600 4.426 1.00 69.94 107 THR A N 1
ATOM 850 C CA . THR A 1 107 ? 3.519 -1.840 4.311 1.00 69.94 107 THR A CA 1
ATOM 851 C C . THR A 1 107 ? 4.626 -2.622 3.603 1.00 69.94 107 THR A C 1
ATOM 853 O O . THR A 1 107 ? 5.272 -2.095 2.698 1.00 69.94 107 THR A O 1
ATOM 856 N N . TRP A 1 108 ? 4.847 -3.884 3.979 1.00 71.31 108 TRP A N 1
ATOM 857 C CA . TRP A 1 108 ? 5.912 -4.699 3.380 1.00 71.31 108 TRP A CA 1
ATOM 858 C C . TRP A 1 108 ? 5.599 -5.073 1.937 1.00 71.31 108 TRP A C 1
ATOM 860 O O . TRP A 1 108 ? 6.486 -5.058 1.083 1.00 71.31 108 TRP A O 1
ATOM 870 N N . VAL A 1 109 ? 4.324 -5.330 1.647 1.00 71.81 109 VAL A N 1
ATOM 871 C CA . VAL A 1 109 ? 3.868 -5.554 0.274 1.00 71.81 109 VAL A CA 1
ATOM 872 C C . VAL A 1 109 ? 4.059 -4.299 -0.572 1.00 71.81 109 VAL A C 1
ATOM 874 O O . VAL A 1 109 ? 4.539 -4.393 -1.700 1.00 71.81 109 VAL A O 1
ATOM 877 N N . PHE A 1 110 ? 3.739 -3.125 -0.024 1.00 68.00 110 PHE A N 1
ATOM 878 C CA . PHE A 1 110 ? 3.898 -1.851 -0.718 1.00 68.00 110 PHE A CA 1
ATOM 879 C C . PHE A 1 110 ? 5.368 -1.519 -1.013 1.00 68.00 110 PHE A C 1
ATOM 881 O O . PHE A 1 110 ? 5.707 -1.184 -2.147 1.00 68.00 110 PHE A O 1
ATOM 888 N N . LEU A 1 111 ? 6.265 -1.683 -0.035 1.00 70.19 111 LEU A N 1
ATOM 889 C CA . LEU A 1 111 ? 7.709 -1.519 -0.251 1.00 70.19 111 LEU A CA 1
ATOM 890 C C . LEU A 1 111 ? 8.236 -2.501 -1.300 1.00 70.19 111 LEU A C 1
ATOM 892 O O . LEU A 1 111 ? 8.995 -2.107 -2.186 1.00 70.19 111 LEU A O 1
ATOM 896 N N . GLY A 1 112 ? 7.778 -3.754 -1.244 1.00 73.31 112 GLY A N 1
ATOM 897 C CA . GLY A 1 112 ? 8.038 -4.742 -2.282 1.00 73.31 112 GLY A CA 1
ATOM 898 C C . GLY A 1 112 ? 7.611 -4.231 -3.656 1.00 73.31 112 GLY A C 1
ATOM 899 O O . GLY A 1 112 ? 8.425 -4.254 -4.571 1.00 73.31 112 GLY A O 1
ATOM 900 N N . MET A 1 113 ? 6.379 -3.729 -3.794 1.00 73.31 113 MET A N 1
ATOM 901 C CA . MET A 1 113 ? 5.817 -3.193 -5.044 1.00 73.31 113 MET A CA 1
ATOM 902 C C . MET A 1 113 ? 6.643 -2.058 -5.638 1.00 73.31 113 MET A C 1
ATOM 904 O O . MET A 1 113 ? 6.953 -2.082 -6.833 1.00 73.31 113 MET A O 1
ATOM 908 N N . LEU A 1 114 ? 7.052 -1.097 -4.808 1.00 67.62 114 LEU A N 1
ATOM 909 C CA . LEU A 1 114 ? 7.923 -0.006 -5.240 1.00 67.62 114 LEU A CA 1
ATOM 910 C C . LEU A 1 114 ? 9.278 -0.533 -5.732 1.00 67.62 114 LEU A C 1
ATOM 912 O O . LEU A 1 114 ? 9.744 -0.122 -6.796 1.00 67.62 114 LEU A O 1
ATOM 916 N N . ALA A 1 115 ? 9.865 -1.495 -5.011 1.00 7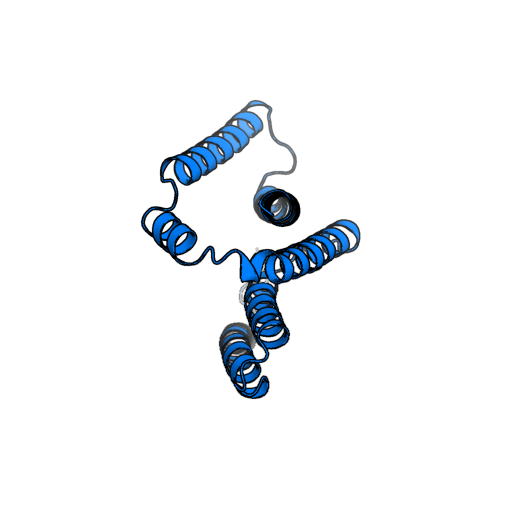0.06 115 ALA A N 1
ATOM 917 C CA . ALA A 1 115 ? 11.112 -2.149 -5.403 1.00 70.06 115 ALA A CA 1
ATOM 918 C C . ALA A 1 115 ? 10.982 -2.884 -6.746 1.00 70.06 115 ALA A C 1
ATOM 920 O O . ALA A 1 115 ? 11.799 -2.699 -7.647 1.00 70.06 115 ALA A O 1
ATOM 921 N N . GLY A 1 116 ? 9.944 -3.713 -6.886 1.00 71.81 116 GLY A N 1
ATOM 922 C CA . GLY A 1 116 ? 9.711 -4.553 -8.058 1.00 71.81 116 GLY A CA 1
ATOM 923 C C . GLY A 1 116 ? 9.469 -3.732 -9.320 1.00 71.81 116 GLY A C 1
ATOM 924 O O . GLY A 1 116 ? 10.026 -4.049 -10.373 1.00 71.81 116 GLY A O 1
ATOM 925 N N . ARG A 1 117 ? 8.715 -2.629 -9.206 1.00 73.00 117 ARG A N 1
ATOM 926 C CA . ARG A 1 117 ? 8.528 -1.667 -10.299 1.00 73.00 117 ARG A CA 1
ATOM 927 C C . ARG A 1 117 ? 9.860 -1.086 -10.765 1.00 73.00 117 ARG A C 1
ATOM 929 O O . ARG A 1 117 ? 10.119 -1.069 -11.965 1.00 73.00 117 ARG A O 1
ATOM 936 N N . GLU A 1 118 ? 10.702 -0.637 -9.840 1.00 71.50 118 GLU A N 1
ATOM 937 C CA . GLU A 1 118 ? 11.984 -0.013 -10.178 1.00 71.50 118 GLU A CA 1
ATOM 938 C C . GLU A 1 118 ? 12.974 -1.021 -10.795 1.00 71.50 118 GLU A C 1
ATOM 940 O O . GLU A 1 118 ? 13.672 -0.704 -11.759 1.00 71.50 118 GLU A O 1
ATOM 945 N N . ILE A 1 119 ? 12.978 -2.270 -10.313 1.00 71.50 119 ILE A N 1
ATOM 946 C CA . ILE A 1 119 ? 13.794 -3.363 -10.870 1.00 71.50 119 ILE A CA 1
ATOM 947 C C . ILE A 1 119 ? 13.351 -3.713 -12.296 1.00 71.50 119 ILE A C 1
ATOM 949 O O . ILE A 1 119 ? 14.192 -3.806 -13.190 1.00 71.50 119 ILE A O 1
ATOM 953 N N . ILE A 1 120 ? 12.046 -3.888 -12.531 1.00 70.81 120 ILE A N 1
ATOM 954 C CA . ILE A 1 120 ? 11.512 -4.266 -13.850 1.00 70.81 120 ILE A CA 1
ATOM 955 C C . ILE A 1 120 ? 11.703 -3.134 -14.863 1.00 70.81 120 ILE A C 1
ATOM 957 O O . ILE A 1 120 ? 12.029 -3.403 -16.021 1.00 70.81 120 ILE A O 1
ATOM 961 N N . LEU A 1 121 ? 11.552 -1.875 -14.442 1.00 67.38 121 LEU A N 1
ATOM 962 C CA . LEU A 1 121 ? 11.833 -0.726 -15.300 1.00 67.38 121 LEU A CA 1
ATOM 963 C C . LEU A 1 121 ? 13.312 -0.676 -15.683 1.00 67.38 121 LEU A C 1
ATOM 965 O O . LEU A 1 121 ? 13.606 -0.604 -16.875 1.00 67.38 121 LEU A O 1
ATOM 969 N N . ASN A 1 122 ? 14.243 -0.805 -14.733 1.00 68.38 122 ASN A N 1
ATOM 970 C CA . ASN A 1 122 ? 15.669 -0.860 -15.071 1.00 68.38 122 ASN A CA 1
ATOM 971 C C . ASN A 1 122 ? 16.002 -2.043 -15.994 1.00 68.38 122 ASN A C 1
ATOM 973 O O . ASN A 1 122 ? 16.738 -1.863 -16.962 1.00 68.38 122 ASN A O 1
ATOM 977 N N . PHE A 1 123 ? 15.400 -3.214 -15.756 1.00 67.94 123 PHE A N 1
ATOM 978 C CA . PHE A 1 123 ? 15.617 -4.416 -16.568 1.00 67.94 123 PHE A CA 1
ATOM 979 C C . PHE A 1 123 ? 15.130 -4.256 -18.009 1.00 67.94 123 PHE A C 1
ATOM 981 O O . PHE A 1 123 ? 15.836 -4.620 -18.945 1.00 67.94 123 PHE A O 1
ATOM 988 N N . MET A 1 124 ? 13.945 -3.674 -18.211 1.00 65.44 124 MET A N 1
ATOM 989 C CA . MET A 1 124 ? 13.401 -3.456 -19.555 1.00 65.44 124 MET A CA 1
ATOM 990 C C . MET A 1 124 ? 14.037 -2.272 -20.292 1.00 65.44 124 MET A C 1
ATOM 992 O O . MET A 1 124 ? 13.990 -2.238 -21.520 1.00 65.44 124 MET A O 1
ATOM 996 N N . THR A 1 125 ? 14.614 -1.302 -19.575 1.00 59.12 125 THR A N 1
ATOM 997 C CA . THR A 1 125 ? 15.188 -0.090 -20.186 1.00 59.12 125 THR A CA 1
ATOM 998 C C . THR A 1 125 ? 16.599 -0.302 -20.740 1.00 59.12 125 THR A C 1
ATOM 1000 O O . THR A 1 125 ? 17.062 0.550 -21.492 1.00 59.12 125 THR A O 1
ATOM 1003 N N . PHE A 1 126 ? 17.308 -1.383 -20.375 1.00 57.03 126 PHE A N 1
ATOM 1004 C CA . PHE A 1 126 ? 18.747 -1.551 -20.667 1.00 57.03 126 PHE A CA 1
ATOM 1005 C C . PHE A 1 126 ? 19.572 -0.292 -20.332 1.00 57.03 126 PHE A C 1
ATOM 1007 O O . PHE A 1 126 ? 20.565 0.016 -20.985 1.00 57.03 126 PHE A O 1
ATOM 1014 N N . ARG A 1 127 ? 19.142 0.487 -19.333 1.00 53.59 127 ARG A N 1
ATOM 1015 C CA . ARG A 1 127 ? 19.919 1.628 -18.857 1.00 53.59 127 ARG A CA 1
ATOM 1016 C C . ARG A 1 127 ? 21.079 1.057 -18.055 1.00 53.59 127 ARG A C 1
ATOM 1018 O O . ARG A 1 127 ? 20.835 0.330 -17.098 1.00 53.59 127 ARG A O 1
ATOM 1025 N N . ASP A 1 128 ? 22.306 1.416 -18.423 1.00 48.19 128 ASP A N 1
ATOM 1026 C CA . ASP A 1 128 ? 23.571 1.047 -17.764 1.00 48.19 128 ASP A CA 1
ATOM 1027 C C . ASP A 1 128 ? 23.718 1.607 -16.328 1.00 48.19 128 ASP A C 1
ATOM 1029 O O . ASP A 1 128 ? 24.801 1.996 -15.895 1.00 48.19 128 ASP A O 1
ATOM 1033 N N . LEU A 1 129 ? 22.630 1.706 -15.562 1.00 54.50 129 LEU A N 1
ATOM 1034 C CA . LEU A 1 129 ? 22.692 1.944 -14.128 1.00 54.50 129 LEU A CA 1
ATOM 1035 C C . LEU A 1 129 ? 22.811 0.578 -13.448 1.00 54.50 129 LEU A C 1
ATOM 1037 O O . LEU A 1 129 ? 21.985 -0.303 -13.704 1.00 54.50 129 LEU A O 1
ATOM 1041 N N . PRO A 1 130 ? 23.827 0.363 -12.595 1.00 56.22 130 PRO A N 1
ATOM 1042 C CA . PRO A 1 130 ? 24.061 -0.942 -12.010 1.00 56.22 130 PRO A CA 1
ATOM 1043 C C . PRO A 1 130 ? 22.854 -1.288 -11.143 1.00 56.22 130 PRO A C 1
ATOM 1045 O O . PRO A 1 130 ? 22.606 -0.647 -10.126 1.00 56.22 130 PRO A O 1
ATOM 1048 N N . TYR A 1 131 ? 22.108 -2.317 -11.541 1.00 55.00 131 TYR A N 1
ATOM 1049 C CA . TYR A 1 131 ? 20.975 -2.914 -10.823 1.00 55.00 131 TYR A CA 1
ATOM 1050 C C . TYR A 1 131 ? 21.184 -3.014 -9.299 1.00 55.00 131 TYR A C 1
ATOM 1052 O O . TYR A 1 131 ? 20.240 -2.888 -8.516 1.00 55.00 131 TYR A O 1
ATOM 1060 N N . LEU A 1 132 ? 22.443 -3.179 -8.882 1.00 57.34 132 LEU A N 1
ATOM 1061 C CA . LEU A 1 132 ? 22.897 -3.171 -7.497 1.00 57.34 132 LEU A CA 1
ATOM 1062 C C . LEU A 1 132 ? 22.604 -1.870 -6.733 1.00 57.34 132 LEU A C 1
ATOM 1064 O O . LEU A 1 132 ? 22.289 -1.943 -5.550 1.00 57.34 132 LEU A O 1
ATOM 1068 N N . GLU A 1 133 ? 22.711 -0.690 -7.346 1.00 63.56 133 GLU A N 1
ATOM 1069 C CA . GLU A 1 133 ? 22.506 0.587 -6.648 1.00 63.56 133 GLU A CA 1
ATOM 1070 C C . GLU A 1 133 ? 21.038 0.836 -6.318 1.00 63.56 133 GLU A C 1
ATOM 1072 O O . GLU A 1 133 ? 20.721 1.230 -5.196 1.00 63.56 133 GLU A O 1
ATOM 1077 N N . THR A 1 134 ? 20.136 0.567 -7.261 1.00 62.00 134 THR A N 1
ATOM 1078 C CA . THR A 1 134 ? 18.691 0.647 -7.026 1.00 62.00 134 THR A CA 1
ATOM 1079 C C . THR A 1 134 ? 18.263 -0.354 -5.958 1.00 62.00 134 THR A C 1
ATOM 1081 O O . THR A 1 134 ? 17.584 0.017 -5.001 1.00 62.00 134 THR A O 1
ATOM 1084 N N . PHE A 1 135 ? 18.725 -1.603 -6.063 1.00 60.66 135 PHE A N 1
ATOM 1085 C CA . PHE A 1 135 ? 18.457 -2.630 -5.060 1.00 60.66 135 PHE A CA 1
ATOM 1086 C C . PHE A 1 135 ? 19.019 -2.250 -3.681 1.00 60.66 135 PHE A C 1
ATOM 1088 O O . PHE A 1 135 ? 18.349 -2.435 -2.670 1.00 60.66 135 PHE A O 1
ATOM 1095 N N . ARG A 1 136 ? 20.215 -1.647 -3.621 1.00 64.12 136 ARG A N 1
ATOM 1096 C CA . ARG A 1 136 ? 20.828 -1.176 -2.370 1.00 64.12 136 ARG A CA 1
ATOM 1097 C C . ARG A 1 136 ? 20.080 0.005 -1.757 1.00 64.12 136 ARG A C 1
ATOM 1099 O O . ARG A 1 136 ? 19.984 0.067 -0.535 1.00 64.12 136 ARG A O 1
ATOM 1106 N N . LYS A 1 137 ? 19.547 0.924 -2.570 1.00 64.38 137 LYS A N 1
ATOM 1107 C CA . LYS A 1 137 ? 18.708 2.036 -2.093 1.00 64.38 137 LYS A CA 1
ATOM 1108 C C . LYS A 1 137 ? 17.416 1.511 -1.476 1.00 64.38 137 LYS A C 1
ATOM 1110 O O . LYS A 1 137 ? 17.159 1.782 -0.311 1.00 64.38 137 LYS A O 1
ATOM 1115 N N . VAL A 1 138 ? 16.686 0.665 -2.200 1.00 64.88 138 VAL A N 1
ATOM 1116 C CA . VAL A 1 138 ? 15.431 0.100 -1.687 1.00 64.88 138 VAL A CA 1
ATOM 1117 C C . VAL A 1 138 ? 15.674 -0.828 -0.491 1.00 64.88 138 VAL A C 1
ATO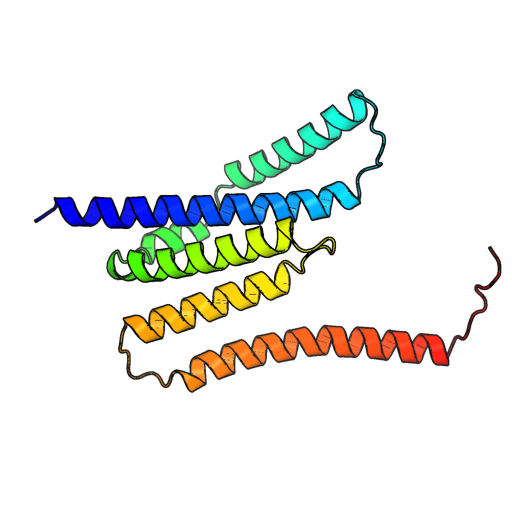M 1119 O O . VAL A 1 138 ? 14.959 -0.762 0.504 1.00 64.88 138 VAL A O 1
ATOM 1122 N N . GLY A 1 139 ? 16.732 -1.641 -0.531 1.00 64.44 139 GLY A N 1
ATOM 1123 C CA . GLY A 1 139 ? 17.134 -2.493 0.588 1.00 64.44 139 GLY A CA 1
ATOM 1124 C C . GLY A 1 139 ? 17.523 -1.699 1.838 1.00 64.44 139 GLY A C 1
ATOM 1125 O O . GLY A 1 139 ? 17.213 -2.124 2.948 1.00 64.44 139 GLY A O 1
ATOM 1126 N N . LYS A 1 140 ? 18.147 -0.524 1.679 1.00 70.12 140 LYS A N 1
ATOM 1127 C CA . LYS A 1 140 ? 18.431 0.394 2.790 1.00 70.12 140 LYS A CA 1
ATOM 1128 C C . LYS A 1 140 ? 17.140 0.940 3.403 1.00 70.12 140 LYS A C 1
ATOM 1130 O O . LYS A 1 140 ? 17.044 0.972 4.625 1.00 70.12 140 LYS A O 1
ATOM 1135 N N . ASP A 1 141 ? 16.156 1.315 2.591 1.00 66.75 141 ASP A N 1
ATOM 1136 C CA . ASP A 1 141 ? 14.877 1.843 3.085 1.00 66.75 141 ASP A CA 1
ATOM 1137 C C . ASP A 1 141 ? 14.071 0.766 3.834 1.00 66.75 141 ASP A C 1
ATOM 1139 O O . ASP A 1 141 ? 13.535 1.019 4.914 1.00 66.75 141 ASP A O 1
ATOM 1143 N N . VAL A 1 142 ? 14.084 -0.471 3.328 1.00 68.62 142 VAL A N 1
ATOM 1144 C CA . VAL A 1 142 ? 13.516 -1.659 3.992 1.00 68.62 142 VAL A CA 1
ATOM 1145 C C . VAL A 1 142 ? 14.225 -1.957 5.318 1.00 68.62 142 VAL A C 1
ATOM 1147 O O . VAL A 1 142 ? 13.559 -2.227 6.315 1.00 68.62 142 VAL A O 1
ATOM 1150 N N . LEU A 1 143 ? 15.561 -1.875 5.356 1.00 70.12 143 LEU A N 1
ATOM 1151 C CA . LEU A 1 143 ? 16.357 -2.077 6.575 1.00 70.12 143 LEU A CA 1
ATOM 1152 C C . LEU A 1 143 ? 16.116 -0.993 7.628 1.00 70.12 143 LEU A C 1
ATOM 1154 O O . LEU A 1 143 ? 16.054 -1.283 8.820 1.00 70.12 143 LEU A O 1
ATOM 1158 N N . LEU A 1 144 ? 15.977 0.263 7.205 1.00 69.25 144 LEU A N 1
ATOM 1159 C CA . LEU A 1 144 ? 15.651 1.363 8.110 1.00 69.25 144 LEU A CA 1
ATOM 1160 C C . LEU A 1 144 ? 14.243 1.186 8.700 1.00 69.25 144 LEU A C 1
ATOM 1162 O O . LEU A 1 144 ? 14.065 1.363 9.905 1.00 69.25 144 LEU A O 1
ATOM 1166 N N . ALA A 1 145 ? 13.267 0.762 7.889 1.00 68.44 145 ALA A N 1
ATOM 1167 C CA . ALA A 1 145 ? 11.916 0.455 8.358 1.00 68.44 145 ALA A CA 1
ATOM 1168 C C . ALA A 1 145 ? 11.882 -0.762 9.307 1.00 68.44 145 ALA A C 1
ATOM 1170 O O . ALA A 1 145 ? 11.190 -0.731 10.327 1.00 68.44 145 ALA A O 1
ATOM 1171 N N . SER A 1 146 ? 12.658 -1.816 9.027 1.00 70.94 146 SER A N 1
ATOM 1172 C CA . SER A 1 146 ? 12.711 -3.014 9.878 1.00 70.94 146 SER A CA 1
ATOM 1173 C C . SER A 1 146 ? 13.445 -2.765 11.196 1.00 70.94 146 SER A C 1
ATOM 1175 O O . SER A 1 146 ? 13.056 -3.325 12.223 1.00 70.94 146 SER A O 1
ATOM 1177 N N . MET A 1 147 ? 14.437 -1.867 11.214 1.00 77.06 147 MET A N 1
ATOM 1178 C CA . MET A 1 147 ? 15.071 -1.417 12.456 1.00 77.06 147 MET A CA 1
ATOM 1179 C C . MET A 1 147 ? 14.080 -0.733 13.398 1.00 77.06 147 MET A C 1
ATOM 1181 O O . MET A 1 147 ? 14.171 -0.944 14.603 1.00 77.06 147 MET A O 1
ATOM 1185 N N . GLY A 1 148 ? 13.103 0.022 12.886 1.00 75.88 148 GLY A N 1
ATOM 1186 C CA . GLY A 1 148 ? 12.053 0.616 13.722 1.00 75.88 148 GLY A CA 1
ATOM 1187 C C . GLY A 1 148 ? 11.249 -0.437 14.495 1.00 75.88 148 GLY A C 1
ATOM 1188 O O . GLY A 1 148 ? 11.014 -0.287 15.694 1.00 75.88 148 GLY A O 1
ATOM 1189 N N . ILE A 1 149 ? 10.907 -1.549 13.835 1.00 79.25 149 ILE A N 1
ATOM 1190 C CA . ILE A 1 149 ? 10.239 -2.692 14.477 1.00 79.25 149 ILE A CA 1
ATOM 1191 C C . ILE A 1 149 ? 11.171 -3.356 15.494 1.00 79.25 149 ILE A C 1
ATOM 1193 O O . ILE A 1 149 ? 10.759 -3.611 16.623 1.00 79.25 149 ILE A O 1
ATOM 1197 N N . ALA A 1 150 ? 12.434 -3.592 15.129 1.00 82.69 150 ALA A N 1
ATOM 1198 C CA . ALA A 1 150 ? 13.412 -4.204 16.025 1.00 82.69 150 ALA A CA 1
ATOM 1199 C C . ALA A 1 150 ? 13.629 -3.374 17.301 1.00 82.69 150 ALA A C 1
ATOM 1201 O O . ALA A 1 150 ? 13.660 -3.935 18.393 1.00 82.69 150 ALA A O 1
ATOM 1202 N N . VAL A 1 151 ? 13.711 -2.045 17.182 1.00 85.06 151 VAL A N 1
ATOM 1203 C CA . VAL A 1 151 ? 13.828 -1.124 18.323 1.00 85.06 151 VAL A CA 1
ATOM 1204 C C . VAL A 1 151 ? 12.559 -1.140 19.174 1.00 85.06 151 VAL A C 1
ATOM 1206 O O . VAL A 1 151 ? 12.659 -1.197 20.395 1.00 85.06 151 VAL A O 1
ATOM 1209 N N . SER A 1 152 ? 11.371 -1.144 18.563 1.00 81.12 152 SER A N 1
ATOM 1210 C CA . SER A 1 152 ? 10.105 -1.224 19.303 1.00 81.12 152 SER A CA 1
ATOM 1211 C C . SER A 1 152 ? 9.990 -2.524 20.111 1.00 81.12 152 SER A C 1
ATOM 1213 O O . SER A 1 152 ? 9.676 -2.479 21.300 1.00 81.12 152 SER A O 1
ATOM 1215 N N . VAL A 1 153 ? 10.334 -3.668 19.508 1.00 85.75 153 VAL A N 1
ATOM 1216 C CA . VAL A 1 153 ? 10.364 -4.975 20.189 1.00 85.75 153 VAL A CA 1
ATOM 1217 C C . VAL A 1 153 ? 11.433 -5.004 21.281 1.00 85.75 153 VAL A C 1
ATOM 1219 O O . VAL A 1 153 ? 11.183 -5.497 22.377 1.00 85.75 153 VAL A O 1
ATOM 1222 N N . PHE A 1 154 ? 12.614 -4.445 21.018 1.00 88.12 154 PHE A N 1
ATOM 1223 C CA . PHE A 1 154 ? 13.695 -4.367 21.995 1.00 88.12 154 PHE A CA 1
ATOM 1224 C C . PHE A 1 154 ? 13.310 -3.526 23.218 1.00 88.12 154 PHE A C 1
ATOM 1226 O O . PHE A 1 154 ? 13.521 -3.961 24.348 1.00 88.12 154 PHE A O 1
ATOM 1233 N N . ILE A 1 155 ? 12.690 -2.361 23.005 1.00 84.75 155 ILE A N 1
ATOM 1234 C CA . ILE A 1 155 ? 12.166 -1.519 24.086 1.00 84.75 155 ILE A CA 1
ATOM 1235 C C . ILE A 1 155 ? 11.066 -2.254 24.852 1.00 84.75 155 ILE A C 1
ATOM 1237 O O . ILE A 1 155 ? 11.074 -2.211 26.075 1.00 84.75 155 ILE A O 1
ATOM 1241 N N . PHE A 1 156 ? 10.155 -2.955 24.170 1.00 85.44 156 PHE A N 1
ATOM 1242 C CA . PHE A 1 156 ? 9.120 -3.756 24.828 1.00 85.44 156 PHE A CA 1
ATOM 1243 C C . PHE A 1 156 ? 9.719 -4.849 25.724 1.00 85.44 156 PHE A C 1
ATOM 1245 O O . PHE A 1 156 ? 9.323 -4.975 26.879 1.00 85.44 156 PHE A O 1
ATOM 1252 N N . ILE A 1 157 ? 10.711 -5.598 25.231 1.00 86.62 157 ILE A N 1
ATOM 1253 C CA . ILE A 1 157 ? 11.392 -6.639 26.012 1.00 86.62 157 ILE A CA 1
ATOM 1254 C C . ILE A 1 157 ? 12.133 -6.016 27.199 1.00 86.62 157 ILE A C 1
ATOM 1256 O O . ILE A 1 157 ? 12.016 -6.516 28.314 1.00 86.62 157 ILE A O 1
ATOM 1260 N N . LEU A 1 158 ? 12.853 -4.909 26.999 1.00 86.50 158 LEU A N 1
ATOM 1261 C CA . LEU A 1 158 ? 13.520 -4.200 28.094 1.00 86.50 158 LEU A CA 1
ATOM 1262 C C . LEU A 1 158 ? 12.525 -3.686 29.136 1.00 86.50 158 LEU A C 1
ATOM 1264 O O . LEU A 1 158 ? 12.737 -3.883 30.327 1.00 86.50 158 LEU A O 1
ATOM 1268 N N . ALA A 1 159 ? 11.430 -3.064 28.703 1.00 81.31 159 ALA A N 1
ATOM 1269 C CA . ALA A 1 159 ? 10.377 -2.592 29.592 1.00 81.31 159 ALA A CA 1
ATOM 1270 C C . ALA A 1 159 ? 9.736 -3.755 30.362 1.00 81.31 159 ALA A C 1
ATOM 1272 O O . ALA A 1 159 ? 9.520 -3.628 31.560 1.00 81.31 159 ALA A O 1
ATOM 1273 N N . SER A 1 160 ? 9.515 -4.899 29.710 1.00 80.50 160 SER A N 1
ATOM 1274 C CA . SER A 1 160 ? 9.003 -6.123 30.338 1.00 80.50 160 SER A CA 1
ATOM 1275 C C . SER A 1 160 ? 9.973 -6.714 31.371 1.00 80.50 160 SER A C 1
ATOM 1277 O O . SER A 1 160 ? 9.530 -7.215 32.399 1.00 80.50 160 SER A O 1
ATOM 1279 N N . GLN A 1 161 ? 11.289 -6.625 31.149 1.00 80.25 161 GLN A N 1
ATOM 1280 C CA . GLN A 1 161 ? 12.299 -7.076 32.117 1.00 80.25 161 GLN A CA 1
ATOM 1281 C C . GLN A 1 161 ? 12.480 -6.099 33.292 1.00 80.25 161 GLN A C 1
ATOM 1283 O O . GLN A 1 161 ? 12.822 -6.525 34.392 1.00 80.25 161 GLN A O 1
ATOM 1288 N N . ILE A 1 162 ? 12.270 -4.796 33.068 1.00 78.81 162 ILE A N 1
ATOM 1289 C CA . ILE A 1 162 ? 12.406 -3.741 34.090 1.00 78.81 162 ILE A CA 1
ATOM 1290 C C . ILE A 1 162 ? 11.126 -3.603 34.932 1.00 78.81 162 ILE A C 1
ATOM 1292 O O . ILE A 1 162 ? 11.211 -3.341 36.130 1.00 78.81 162 ILE A O 1
ATOM 1296 N N . TYR A 1 163 ? 9.956 -3.824 34.328 1.00 74.19 163 TYR A N 1
ATOM 1297 C CA . TYR A 1 163 ? 8.646 -3.850 34.982 1.00 74.19 163 TYR A CA 1
ATOM 1298 C C . TYR A 1 163 ? 7.980 -5.227 34.817 1.00 74.19 163 TYR A C 1
ATOM 1300 O O . TYR A 1 163 ? 6.980 -5.339 34.105 1.00 74.19 163 TYR A O 1
ATOM 1308 N N . PRO A 1 164 ? 8.514 -6.287 35.450 1.00 66.69 164 PRO A N 1
ATOM 1309 C CA . PRO A 1 164 ? 7.848 -7.581 35.478 1.00 66.69 164 PRO A CA 1
ATOM 1310 C C . PRO A 1 164 ? 6.581 -7.471 36.346 1.00 66.69 164 PRO A C 1
ATOM 1312 O O . PRO A 1 164 ? 6.656 -7.442 37.569 1.00 66.69 164 PRO A O 1
ATOM 1315 N N . ASP A 1 165 ? 5.433 -7.324 35.686 1.00 60.12 165 ASP A N 1
ATOM 1316 C CA . ASP A 1 165 ? 4.057 -7.455 36.177 1.00 60.12 165 ASP A CA 1
ATOM 1317 C C . ASP A 1 165 ? 3.748 -7.003 37.622 1.00 60.12 1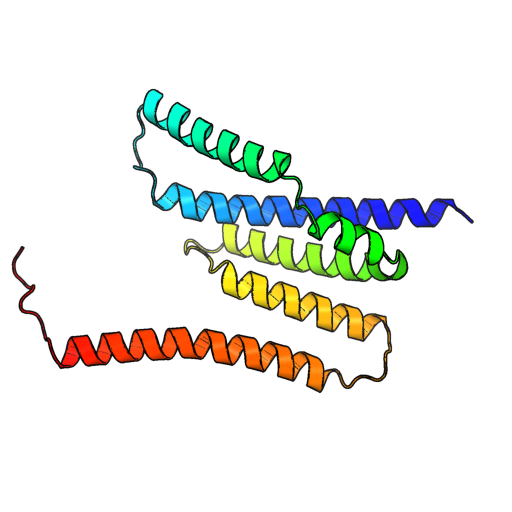65 ASP A C 1
ATOM 1319 O O . ASP A 1 165 ? 3.683 -7.798 38.557 1.00 60.12 165 ASP A O 1
ATOM 1323 N N . THR A 1 166 ? 3.320 -5.745 37.771 1.00 55.34 166 THR A N 1
ATOM 1324 C CA . THR A 1 166 ? 2.250 -5.378 38.727 1.00 55.34 166 THR A CA 1
ATOM 1325 C C . THR A 1 166 ? 0.859 -5.435 38.076 1.00 55.34 166 THR A C 1
ATOM 1327 O O . THR A 1 166 ? -0.072 -4.776 38.532 1.00 55.34 166 THR A O 1
ATOM 1330 N N . ALA A 1 167 ? 0.700 -6.213 36.999 1.00 52.72 167 ALA A N 1
ATOM 1331 C CA . ALA A 1 167 ? -0.536 -6.321 36.218 1.00 52.72 167 ALA A CA 1
ATOM 1332 C C . ALA A 1 167 ? -1.073 -7.764 36.120 1.00 52.72 167 ALA A C 1
ATOM 1334 O O . ALA A 1 167 ? -1.797 -8.098 35.190 1.00 52.72 167 ALA A O 1
ATOM 1335 N N . SER A 1 168 ? -0.768 -8.622 37.099 1.00 48.81 168 SER A N 1
ATOM 1336 C CA . SER A 1 168 ? -1.411 -9.937 37.279 1.00 48.81 168 SER A CA 1
ATOM 1337 C C . SER A 1 168 ? -2.699 -9.872 38.120 1.00 48.81 168 SER A C 1
ATOM 1339 O O . SER A 1 168 ? -3.118 -10.864 38.715 1.00 48.81 168 SER A O 1
ATOM 1341 N N . GLY A 1 169 ? -3.351 -8.710 38.168 1.00 47.47 169 GLY A N 1
ATOM 1342 C CA . GLY A 1 169 ? -4.618 -8.526 38.866 1.00 47.47 169 GLY A CA 1
ATOM 1343 C C . GLY A 1 169 ? -5.463 -7.437 38.224 1.00 47.47 169 GLY A C 1
ATOM 1344 O O . GLY A 1 169 ? -5.387 -6.295 38.665 1.00 47.47 169 GLY A O 1
ATOM 1345 N N . ILE A 1 170 ? -6.211 -7.806 37.181 1.00 36.41 170 ILE A N 1
ATOM 1346 C CA . ILE A 1 170 ? -7.632 -7.511 36.895 1.00 36.41 170 ILE A CA 1
ATOM 1347 C C . ILE A 1 170 ? -8.054 -8.460 35.769 1.00 36.41 170 ILE A C 1
ATOM 1349 O O . ILE A 1 170 ? -7.310 -8.549 34.767 1.00 36.41 170 ILE A O 1
#

Secondary structure (DSSP, 8-state):
--THHHHHHHHHHHHHHHHHHHHHHHHHHHHHTTS-SS--HHHHHHHHHHHHHHHHHHHHTTTTHHHHHHHHT--GGGHHHHHHHHHHHHHHHHHHHHH--SPP-HHHHHHHHHHHHHHHHHHHHT--S-HHHHHHHHHHHHHHHHHHHHHHHHHHHHHHHHS--S-S--

Radius of gyration: 21.51 Å; chains: 1; bounding box: 53×37×76 Å

Sequence (170 aa):
PKKTKNVGLLFQWLSTIYLWVAWLRQDAANIVIYLPRQLSILEFILAVGILVVALGIILYTNGGTIQEIVTEKSDIQWSKAATIVDLVYGTILIVFHEWSQMPMSTTWVFLGMLAGREIILNFMTFRDLPYLETFRKVGKDVLLASMGIAVSVFIFILASQIYPDTASGI

Organism: NCBI:txid1049986

Foldseek 3Di:
DPPPLVVLVVLLVVLQVLLVVLLVVLVVVVVCVPPDPDDDPVRVCVVVVVVVVVVVVVVVVPCVCVVVVCVVPPPSLCSVLSSVLSNVLSVVSVVCVVPPPDRDDPVVSVLVSVLSSVLSCCVVVVPPDPSVVSCVVSVVVVVVVVVVVVVVVVVVVVCCVVDVDPPPDD

pLDDT: mean 70.07, std 11.95, range [36.41, 88.19]